Protein AF-A0AAP6HII6-F1 (afdb_monomer_lite)

Foldseek 3Di:
DQALVNLCVVVVPDLQNVCVVVVHPGSVCLVPDPCVVVSSVVSVVVVVVVVVVVVPD

Sequence (57 aa):
MKNIKQIKKELGLKDAVIAEIFGYKKATSYTTSSAKPRIERGIEELYRRIKQTEGKK

Organism: Riemerella anatipestifer (NCBI:txid34085)

Secondary structure (DSSP, 8-state):
---HHHHHHHTT--HHHHHHHTT-SSHHHHHT-TTHHHHHHHHHHHHHHHHHHHTT-

Structure (mmCIF, N/CA/C/O backbone):
data_AF-A0AAP6HII6-F1
#
_entry.id   AF-A0AAP6HII6-F1
#
loop_
_atom_site.group_PDB
_atom_site.id
_atom_site.type_symbol
_atom_site.label_atom_id
_atom_site.label_alt_id
_atom_site.label_comp_id
_atom_site.label_asym_id
_atom_site.label_entity_id
_atom_site.label_seq_id
_atom_site.pdbx_PDB_ins_code
_atom_site.Cartn_x
_atom_site.Cartn_y
_atom_site.Cartn_z
_atom_site.occupancy
_atom_site.B_iso_or_equiv
_atom_site.auth_seq_id
_atom_site.auth_comp_id
_atom_site.auth_asym_id
_atom_site.auth_atom_id
_atom_site.pdbx_PDB_model_num
ATOM 1 N N . MET A 1 1 ? 0.804 11.846 13.004 1.00 51.97 1 MET A N 1
ATOM 2 C CA . MET A 1 1 ? 0.380 11.430 11.646 1.00 51.97 1 MET A CA 1
ATOM 3 C C . MET A 1 1 ? 0.895 10.021 11.401 1.00 51.97 1 MET A C 1
ATOM 5 O O . MET A 1 1 ? 2.082 9.806 11.618 1.00 51.97 1 MET A O 1
ATOM 9 N N . LYS A 1 2 ? 0.036 9.053 11.045 1.00 60.78 2 LYS A N 1
ATOM 10 C CA . LYS A 1 2 ? 0.509 7.697 10.720 1.00 60.78 2 LYS A CA 1
ATOM 11 C C . LYS A 1 2 ? 1.201 7.743 9.363 1.00 60.78 2 LYS A C 1
ATOM 13 O O . LYS A 1 2 ? 0.607 8.197 8.398 1.00 60.78 2 LYS A O 1
ATOM 18 N N . ASN A 1 3 ? 2.448 7.295 9.317 1.00 76.19 3 ASN A N 1
ATOM 19 C CA . ASN A 1 3 ? 3.233 7.252 8.088 1.00 76.19 3 ASN A CA 1
ATOM 20 C C . ASN A 1 3 ? 2.705 6.129 7.169 1.00 76.19 3 ASN A C 1
ATOM 22 O O . ASN A 1 3 ? 2.204 5.122 7.679 1.00 76.19 3 ASN A O 1
ATOM 26 N N . ILE A 1 4 ? 2.873 6.226 5.844 1.00 79.12 4 ILE A N 1
ATOM 27 C CA . ILE A 1 4 ? 2.443 5.183 4.889 1.00 79.12 4 ILE A CA 1
ATOM 28 C C . ILE A 1 4 ? 2.938 3.780 5.275 1.00 79.12 4 ILE A C 1
ATOM 30 O O . ILE A 1 4 ? 2.219 2.800 5.109 1.00 79.12 4 ILE A O 1
ATOM 34 N N . LYS A 1 5 ? 4.128 3.668 5.882 1.00 80.62 5 LYS A N 1
ATOM 35 C CA . LYS A 1 5 ? 4.653 2.395 6.410 1.00 80.62 5 LYS A CA 1
ATOM 36 C C . LYS A 1 5 ? 3.756 1.782 7.492 1.00 80.62 5 LYS A C 1
ATOM 38 O O . LYS A 1 5 ? 3.577 0.569 7.524 1.00 80.62 5 LYS A O 1
ATOM 43 N N . GLN A 1 6 ? 3.191 2.606 8.374 1.00 83.19 6 GLN A N 1
ATOM 44 C CA . GLN A 1 6 ? 2.275 2.153 9.423 1.00 83.19 6 GLN A CA 1
ATOM 45 C C . GLN A 1 6 ? 0.916 1.773 8.838 1.00 83.19 6 GLN A C 1
ATOM 47 O O . GLN A 1 6 ? 0.371 0.745 9.222 1.00 83.19 6 GLN A O 1
ATOM 52 N N . ILE A 1 7 ? 0.409 2.553 7.878 1.00 83.12 7 ILE A N 1
ATOM 53 C CA . ILE A 1 7 ? -0.845 2.254 7.169 1.00 83.12 7 ILE A CA 1
ATOM 54 C C . ILE A 1 7 ? -0.721 0.926 6.413 1.00 83.12 7 ILE A C 1
ATOM 56 O O . ILE A 1 7 ? -1.576 0.058 6.548 1.00 83.12 7 ILE A O 1
ATOM 60 N N . LYS A 1 8 ? 0.393 0.721 5.699 1.00 83.62 8 LYS A N 1
ATOM 61 C CA . LYS A 1 8 ? 0.720 -0.543 5.029 1.00 83.62 8 LYS A CA 1
ATOM 62 C C . LYS A 1 8 ? 0.741 -1.719 6.003 1.00 83.62 8 LYS A C 1
ATOM 64 O O . LYS A 1 8 ? 0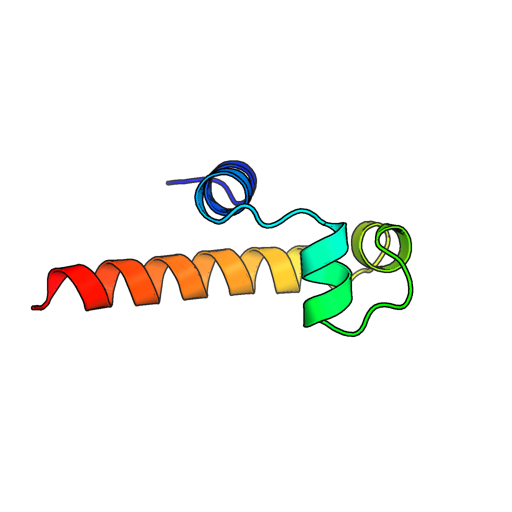.165 -2.760 5.712 1.00 83.62 8 LYS A O 1
ATOM 69 N N . LYS A 1 9 ? 1.367 -1.548 7.172 1.00 84.88 9 LYS A N 1
ATOM 70 C CA . LYS A 1 9 ? 1.435 -2.593 8.202 1.00 84.88 9 LYS A CA 1
ATOM 71 C C . LYS A 1 9 ? 0.062 -2.912 8.799 1.00 84.88 9 LYS A C 1
ATOM 73 O O . LYS A 1 9 ? -0.239 -4.080 8.998 1.00 84.88 9 LYS A O 1
ATOM 78 N N . GLU A 1 10 ? -0.757 -1.897 9.066 1.00 84.06 10 GLU A N 1
ATOM 79 C CA . GLU A 1 10 ? -2.095 -2.069 9.644 1.00 84.06 10 GLU A CA 1
ATOM 80 C C . GLU A 1 10 ? -3.070 -2.730 8.663 1.00 84.06 10 GLU A C 1
ATOM 82 O O . GLU A 1 10 ? -3.846 -3.591 9.057 1.00 84.06 10 GLU A O 1
ATOM 87 N N . LEU A 1 11 ? -2.993 -2.368 7.380 1.00 80.62 11 LEU A N 1
ATOM 88 C CA . LEU A 1 11 ? -3.832 -2.940 6.324 1.00 80.62 11 LEU A CA 1
ATOM 89 C C . LEU A 1 11 ? -3.271 -4.243 5.728 1.00 80.62 11 LEU A C 1
ATOM 91 O O . LEU A 1 11 ? -3.882 -4.812 4.830 1.00 80.62 11 LEU A O 1
ATOM 95 N N . GLY A 1 12 ? -2.084 -4.693 6.152 1.00 83.62 12 GLY A N 1
ATOM 96 C CA . GLY A 1 12 ? -1.403 -5.840 5.539 1.00 83.62 12 GLY A CA 1
ATOM 97 C C . GLY A 1 12 ? -0.981 -5.620 4.076 1.00 83.62 12 GLY A C 1
ATOM 98 O O . GLY A 1 12 ? -0.676 -6.579 3.367 1.00 83.62 12 GLY A O 1
ATOM 99 N N . LEU A 1 13 ? -0.933 -4.367 3.611 1.00 83.88 13 LEU A N 1
ATOM 100 C CA . LEU A 1 13 ? -0.563 -4.007 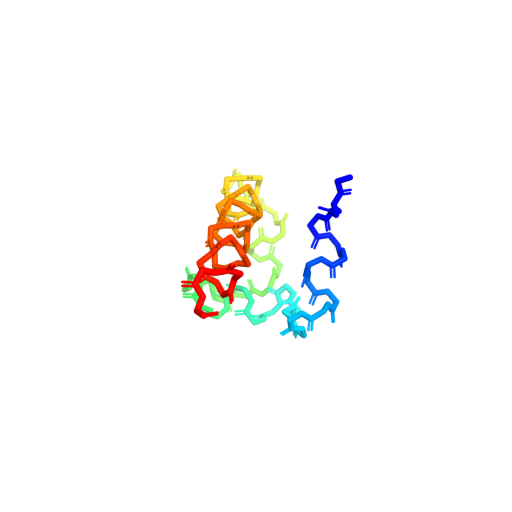2.243 1.0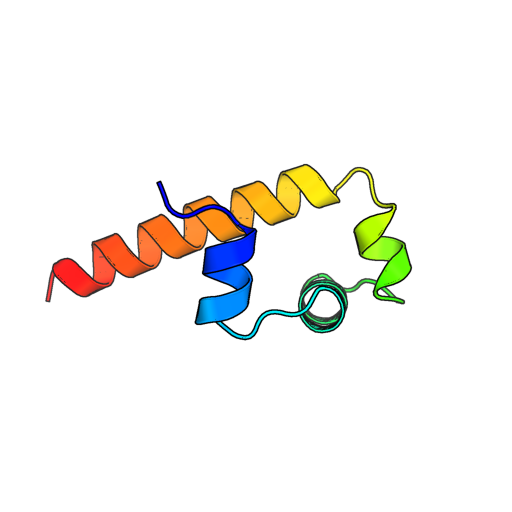0 83.88 13 LEU A CA 1
ATOM 101 C C . LEU A 1 13 ? 0.956 -4.088 2.056 1.00 83.88 13 LEU A C 1
ATOM 103 O O . LEU A 1 13 ? 1.704 -3.186 2.438 1.00 83.88 13 LEU A O 1
ATOM 107 N N . LYS A 1 14 ? 1.418 -5.166 1.421 1.00 85.75 14 LYS A N 1
ATOM 108 C CA . LYS A 1 14 ? 2.797 -5.281 0.922 1.00 85.75 14 LYS A CA 1
ATOM 109 C C . LYS A 1 14 ? 2.930 -4.581 -0.428 1.00 85.75 14 LYS A C 1
ATOM 111 O O . LYS A 1 14 ? 1.963 -4.487 -1.177 1.00 85.75 14 LYS A O 1
ATOM 116 N N . ASP A 1 15 ? 4.144 -4.171 -0.793 1.00 82.62 15 ASP A N 1
ATOM 117 C CA . ASP A 1 15 ? 4.401 -3.544 -2.099 1.00 82.62 15 ASP A CA 1
ATOM 118 C C . ASP A 1 15 ? 4.021 -4.459 -3.278 1.00 82.62 15 ASP A C 1
ATOM 120 O O . ASP A 1 15 ? 3.625 -3.965 -4.325 1.00 82.62 15 ASP A O 1
ATOM 124 N N . ALA A 1 16 ? 4.065 -5.785 -3.094 1.00 85.19 16 ALA A N 1
ATOM 125 C CA . ALA A 1 16 ? 3.566 -6.753 -4.073 1.00 85.19 16 ALA A CA 1
ATOM 126 C C . ALA A 1 16 ? 2.042 -6.687 -4.260 1.00 85.19 16 ALA A C 1
ATOM 128 O O . ALA A 1 16 ? 1.566 -6.722 -5.387 1.00 85.19 16 ALA A O 1
ATOM 129 N N . VAL A 1 17 ? 1.293 -6.530 -3.167 1.00 86.62 17 VAL A N 1
ATOM 130 C CA . VAL A 1 17 ? -0.172 -6.405 -3.198 1.00 86.62 17 VAL A CA 1
ATOM 131 C C . VAL A 1 17 ? -0.570 -5.065 -3.807 1.00 86.62 17 VAL A C 1
ATOM 133 O O . VAL A 1 17 ? -1.467 -4.996 -4.633 1.00 86.62 17 VAL A O 1
ATOM 136 N N . ILE A 1 18 ? 0.140 -3.991 -3.458 1.00 85.81 18 ILE A N 1
ATOM 137 C CA . ILE A 1 18 ? -0.062 -2.678 -4.081 1.00 85.81 18 ILE A CA 1
ATOM 138 C C . ILE A 1 18 ? 0.259 -2.758 -5.575 1.00 85.81 18 ILE A C 1
ATOM 140 O O . ILE A 1 18 ? -0.506 -2.269 -6.394 1.00 85.81 18 ILE A O 1
ATOM 144 N N . ALA A 1 19 ? 1.353 -3.413 -5.956 1.00 87.38 19 ALA A N 1
ATOM 145 C CA . ALA A 1 19 ? 1.664 -3.629 -7.360 1.00 87.38 19 ALA A CA 1
ATOM 146 C C . ALA A 1 19 ? 0.524 -4.359 -8.085 1.00 87.38 19 ALA A C 1
ATOM 148 O O . ALA A 1 19 ? 0.099 -3.892 -9.133 1.00 87.38 19 ALA A O 1
ATOM 149 N N . GLU A 1 20 ? -0.025 -5.423 -7.502 1.00 86.94 20 GLU A N 1
ATOM 150 C CA . GLU A 1 20 ? -1.152 -6.168 -8.072 1.00 86.94 20 GLU A CA 1
ATOM 151 C C . GLU A 1 20 ? -2.423 -5.312 -8.203 1.00 86.94 20 GLU A C 1
ATOM 153 O O . GLU A 1 20 ? -2.982 -5.211 -9.294 1.00 86.94 20 GLU A O 1
ATOM 158 N N . ILE A 1 21 ? -2.824 -4.609 -7.137 1.00 87.44 21 ILE A N 1
ATOM 159 C CA . ILE A 1 21 ? -4.012 -3.734 -7.116 1.00 87.44 21 ILE A CA 1
ATOM 160 C C . ILE A 1 21 ? -3.912 -2.627 -8.171 1.00 87.44 21 ILE A C 1
ATOM 162 O O . ILE A 1 21 ? -4.900 -2.282 -8.816 1.00 87.44 21 ILE A O 1
ATOM 166 N N . PHE A 1 22 ? -2.720 -2.057 -8.344 1.00 85.12 22 PHE A N 1
ATOM 167 C CA . PHE A 1 22 ? -2.480 -0.965 -9.286 1.00 85.12 22 PHE A CA 1
ATOM 168 C C . PHE A 1 22 ? -2.031 -1.455 -10.677 1.00 85.12 22 PHE A C 1
ATOM 170 O O . PHE A 1 22 ? -1.638 -0.639 -11.510 1.00 85.12 22 PHE A O 1
ATOM 177 N N . GLY A 1 23 ? -2.093 -2.764 -10.952 1.00 85.81 23 GLY A N 1
ATOM 178 C CA . GLY A 1 23 ? -1.842 -3.335 -12.281 1.00 85.81 23 GLY A CA 1
ATOM 179 C C . GLY A 1 23 ? -0.371 -3.374 -12.711 1.00 85.81 23 GLY A C 1
ATOM 180 O O . GLY A 1 23 ? -0.063 -3.483 -13.899 1.00 85.81 23 GLY A O 1
ATOM 181 N N . TYR A 1 24 ? 0.567 -3.288 -11.772 1.00 86.19 24 TYR A N 1
ATOM 182 C CA . TYR A 1 24 ? 1.988 -3.463 -12.047 1.00 86.19 24 TYR A CA 1
ATOM 183 C C . TYR A 1 24 ? 2.341 -4.939 -12.207 1.00 86.19 24 TYR A C 1
ATOM 185 O O . TYR A 1 24 ? 2.016 -5.786 -11.382 1.00 86.19 24 TYR A O 1
ATOM 193 N N . LYS A 1 25 ? 3.135 -5.230 -13.239 1.00 80.94 25 LYS A N 1
ATOM 194 C CA . LYS A 1 25 ? 3.576 -6.592 -13.571 1.00 80.94 25 LYS A CA 1
ATOM 195 C C 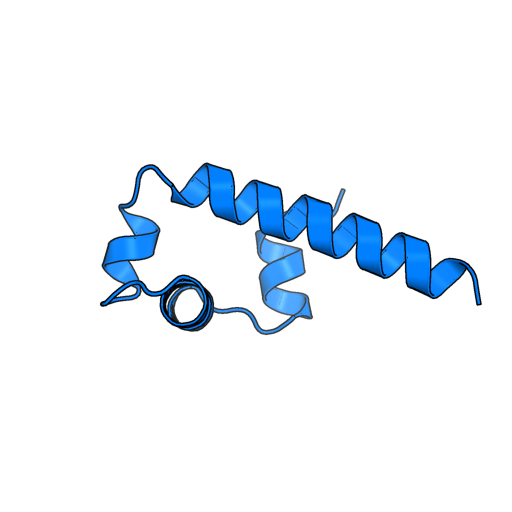. LYS A 1 25 ? 4.458 -7.237 -12.492 1.00 80.94 25 LYS A C 1
ATOM 197 O O . LYS A 1 25 ? 4.539 -8.457 -12.410 1.00 80.94 25 LYS A O 1
ATOM 202 N N . LYS A 1 26 ? 5.182 -6.424 -11.714 1.00 85.00 26 LYS A N 1
ATOM 203 C CA . LYS A 1 26 ? 6.088 -6.855 -10.639 1.00 85.00 26 LYS A CA 1
ATOM 204 C C . LYS A 1 26 ? 6.088 -5.828 -9.511 1.00 85.00 26 LYS A C 1
ATOM 206 O O . LYS A 1 26 ? 6.002 -4.628 -9.766 1.00 85.00 26 LYS A O 1
ATOM 211 N N . ALA A 1 27 ? 6.314 -6.292 -8.281 1.00 85.25 27 ALA A N 1
ATOM 212 C CA . ALA A 1 27 ? 6.499 -5.426 -7.112 1.00 85.25 27 ALA A CA 1
ATOM 213 C C . ALA A 1 27 ? 7.623 -4.396 -7.318 1.00 85.25 27 ALA A C 1
ATOM 215 O O . ALA A 1 27 ? 7.494 -3.233 -6.944 1.00 85.25 27 ALA A O 1
ATOM 216 N N . THR A 1 28 ? 8.709 -4.805 -7.977 1.00 83.38 28 THR A N 1
ATOM 217 C CA . THR A 1 28 ? 9.840 -3.925 -8.293 1.00 83.38 28 THR A CA 1
ATOM 218 C C . THR A 1 28 ? 9.469 -2.816 -9.272 1.00 83.38 28 THR A C 1
ATOM 220 O O . THR A 1 28 ? 9.948 -1.698 -9.133 1.00 83.38 28 THR A O 1
ATOM 223 N N . SER A 1 29 ? 8.568 -3.083 -10.222 1.00 82.75 29 SER A N 1
ATOM 224 C CA . SER A 1 29 ? 8.082 -2.058 -11.149 1.00 82.75 29 SER A CA 1
ATOM 225 C C . SER A 1 29 ? 7.324 -0.954 -10.423 1.00 82.75 29 SER A C 1
ATOM 227 O O . SER A 1 29 ? 7.433 0.196 -10.825 1.00 82.75 29 SER A O 1
ATOM 229 N N . TYR A 1 30 ? 6.606 -1.280 -9.344 1.00 82.75 30 TYR A N 1
ATOM 230 C CA . TYR A 1 30 ? 6.005 -0.277 -8.468 1.00 82.75 30 TYR A CA 1
ATOM 231 C C . TYR A 1 30 ? 7.078 0.498 -7.689 1.00 82.75 30 TYR A C 1
ATOM 233 O O . TYR A 1 30 ? 7.036 1.727 -7.652 1.00 82.75 30 TYR A O 1
ATOM 241 N N . THR A 1 31 ? 8.069 -0.182 -7.099 1.00 80.00 31 THR A N 1
ATOM 242 C CA . THR A 1 31 ? 9.066 0.491 -6.248 1.00 80.00 31 THR A CA 1
ATOM 243 C C . THR A 1 31 ? 9.975 1.451 -7.009 1.00 80.00 31 THR A C 1
ATOM 245 O O . THR A 1 31 ? 10.371 2.466 -6.433 1.00 80.00 31 THR A O 1
ATOM 248 N N . THR A 1 32 ? 10.274 1.161 -8.277 1.00 86.00 32 THR A N 1
ATOM 249 C CA . THR A 1 32 ? 11.057 2.027 -9.171 1.00 86.00 32 THR A CA 1
ATOM 250 C C . THR A 1 32 ? 10.190 2.995 -9.978 1.00 86.00 32 THR A C 1
ATOM 252 O O . THR A 1 32 ? 10.721 3.787 -10.753 1.00 86.00 32 THR A O 1
ATOM 255 N N . SER A 1 33 ? 8.861 2.935 -9.845 1.00 83.31 33 SER A N 1
ATOM 256 C CA . SER A 1 33 ? 7.966 3.815 -10.593 1.00 83.31 33 SER A CA 1
ATOM 257 C C . SER A 1 33 ? 7.982 5.229 -10.024 1.00 83.31 33 SER A C 1
ATOM 259 O O . SER A 1 33 ? 7.861 5.440 -8.817 1.00 83.31 33 SER A O 1
ATOM 261 N N 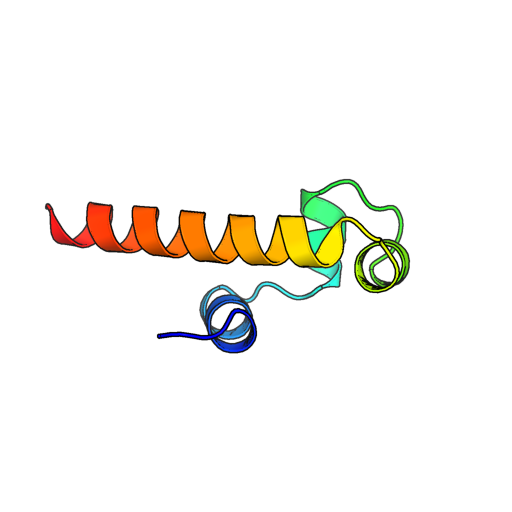. SER A 1 34 ? 7.980 6.219 -10.912 1.00 86.38 34 SER A N 1
ATOM 262 C CA . SER A 1 34 ? 7.715 7.622 -10.573 1.00 86.38 34 SER A CA 1
ATOM 263 C C . SER A 1 34 ? 6.308 7.849 -9.998 1.00 86.38 34 SER A C 1
ATOM 265 O O . SER A 1 34 ? 6.055 8.868 -9.355 1.00 86.38 34 SER A O 1
ATOM 267 N N . ALA A 1 35 ? 5.389 6.897 -10.187 1.00 85.75 35 ALA A N 1
ATOM 268 C CA . ALA A 1 35 ? 4.050 6.933 -9.610 1.00 85.75 35 ALA A CA 1
ATOM 269 C C . ALA A 1 35 ? 3.997 6.472 -8.143 1.00 85.75 35 ALA A C 1
ATOM 271 O O . ALA A 1 35 ? 3.016 6.780 -7.469 1.00 85.75 35 ALA A O 1
ATOM 272 N N . LYS A 1 36 ? 5.044 5.821 -7.612 1.00 86.38 36 LYS A N 1
ATOM 273 C CA . LYS A 1 36 ? 5.121 5.398 -6.204 1.00 86.38 36 LYS A CA 1
ATOM 274 C C . LYS A 1 36 ? 4.711 6.496 -5.210 1.00 86.38 36 LYS A C 1
ATOM 276 O O . LYS A 1 36 ? 3.762 6.264 -4.467 1.00 86.38 36 LYS A O 1
ATOM 281 N N . PRO A 1 37 ? 5.325 7.698 -5.203 1.00 88.00 37 PRO A N 1
ATOM 282 C CA . PRO A 1 37 ? 4.949 8.742 -4.249 1.00 88.00 37 PRO A CA 1
ATOM 283 C C . PRO A 1 37 ? 3.492 9.210 -4.408 1.00 88.00 37 PRO A C 1
ATOM 285 O O . PRO A 1 37 ? 2.856 9.586 -3.426 1.00 88.00 37 PRO A O 1
ATOM 288 N N . ARG A 1 38 ? 2.934 9.164 -5.627 1.00 89.19 38 ARG A N 1
ATOM 289 C CA . ARG A 1 38 ? 1.533 9.536 -5.895 1.00 89.19 38 ARG A CA 1
ATOM 290 C C . ARG A 1 38 ? 0.569 8.491 -5.335 1.00 89.19 38 ARG A C 1
ATOM 292 O O . ARG A 1 38 ? -0.422 8.853 -4.710 1.00 89.19 38 ARG A O 1
ATOM 299 N N . ILE A 1 39 ? 0.893 7.213 -5.520 1.00 87.62 39 ILE A N 1
ATOM 300 C CA . ILE A 1 39 ? 0.120 6.081 -5.002 1.00 87.62 39 ILE A CA 1
ATOM 301 C C . ILE A 1 39 ? 0.174 6.052 -3.473 1.00 87.62 39 ILE A C 1
ATOM 303 O O . ILE A 1 39 ? -0.866 5.948 -2.832 1.00 87.62 39 ILE A O 1
ATOM 307 N N . GLU A 1 40 ? 1.357 6.216 -2.875 1.00 86.94 40 GLU A N 1
ATOM 308 C CA . GLU A 1 40 ? 1.518 6.254 -1.415 1.00 86.94 40 GLU A CA 1
ATOM 309 C C . GLU A 1 40 ? 0.709 7.392 -0.787 1.00 86.94 40 GLU A C 1
ATOM 311 O O . GLU A 1 40 ? -0.006 7.169 0.190 1.00 86.94 40 GLU A O 1
ATOM 316 N N . ARG A 1 41 ? 0.733 8.582 -1.399 1.00 88.88 41 ARG A N 1
ATOM 317 C CA . ARG A 1 41 ? -0.103 9.709 -0.973 1.00 88.88 41 ARG A CA 1
ATOM 318 C C . ARG A 1 41 ? -1.598 9.416 -1.130 1.00 88.88 41 ARG A C 1
ATOM 320 O O . ARG A 1 41 ? -2.375 9.741 -0.239 1.00 88.88 41 ARG A O 1
ATOM 327 N N . GLY A 1 42 ? -2.005 8.783 -2.230 1.00 88.25 42 GLY A N 1
ATOM 328 C CA . GLY A 1 42 ? -3.395 8.376 -2.448 1.00 88.25 42 GLY A CA 1
ATOM 329 C C . GLY A 1 42 ? -3.894 7.390 -1.388 1.00 88.25 42 GLY A C 1
ATOM 330 O O . GLY A 1 42 ? -4.982 7.573 -0.849 1.00 88.25 42 GLY A O 1
ATOM 331 N N . ILE A 1 43 ? -3.079 6.389 -1.041 1.00 87.50 43 ILE A N 1
ATOM 332 C CA . ILE A 1 43 ? -3.390 5.403 0.006 1.00 87.50 43 ILE A CA 1
ATOM 333 C C . ILE A 1 43 ? -3.517 6.083 1.376 1.00 87.50 43 ILE A C 1
ATOM 335 O O . ILE A 1 43 ? -4.443 5.774 2.126 1.00 87.50 43 ILE A O 1
ATOM 339 N N . GLU A 1 44 ? -2.626 7.023 1.703 1.00 88.06 44 GLU A N 1
ATOM 340 C CA . GLU A 1 44 ? -2.685 7.783 2.958 1.00 88.06 44 GLU A CA 1
ATOM 341 C C . GLU A 1 44 ? -3.975 8.613 3.071 1.00 88.06 44 GLU A C 1
ATOM 343 O O . GLU A 1 44 ? -4.692 8.522 4.072 1.00 88.06 44 GLU A O 1
ATOM 348 N N . GLU A 1 45 ? -4.311 9.372 2.025 1.00 88.31 45 GLU A N 1
ATOM 349 C CA . GLU A 1 45 ? -5.527 10.190 1.976 1.00 88.31 45 GLU A CA 1
ATOM 350 C C . GLU A 1 45 ? -6.798 9.332 2.043 1.00 88.31 45 GLU A C 1
ATOM 352 O O . GLU A 1 45 ? -7.741 9.671 2.764 1.00 88.31 45 GLU A O 1
ATOM 357 N N . LEU A 1 46 ? -6.820 8.205 1.324 1.00 86.88 46 LEU A N 1
ATOM 358 C CA . LEU A 1 46 ? -7.945 7.275 1.318 1.00 86.88 46 LEU A CA 1
ATOM 359 C C . LEU A 1 46 ? -8.157 6.666 2.706 1.00 86.88 46 LEU A C 1
ATOM 361 O O . LEU A 1 46 ? -9.273 6.688 3.224 1.00 86.88 46 LEU A O 1
ATOM 365 N N . TYR A 1 47 ? -7.083 6.193 3.342 1.00 86.69 47 TYR A N 1
ATOM 366 C CA . TYR A 1 47 ? -7.136 5.655 4.699 1.00 86.69 47 TYR A CA 1
ATOM 367 C C . TYR A 1 47 ? -7.634 6.707 5.700 1.00 86.69 47 TYR A C 1
ATOM 369 O O . TYR A 1 47 ? -8.491 6.402 6.533 1.00 86.69 47 TYR A O 1
ATOM 377 N N . ARG A 1 48 ? -7.176 7.965 5.587 1.00 85.25 48 ARG A N 1
ATOM 378 C CA . ARG A 1 48 ? -7.679 9.071 6.418 1.00 85.25 48 ARG A CA 1
ATOM 379 C C . ARG A 1 48 ? -9.185 9.268 6.240 1.00 85.25 48 ARG A C 1
ATOM 381 O O . ARG A 1 48 ? -9.896 9.388 7.234 1.00 85.25 48 ARG A O 1
ATOM 388 N N . ARG A 1 49 ? -9.673 9.273 4.997 1.00 86.06 49 ARG A N 1
ATOM 389 C CA . ARG A 1 49 ? -11.101 9.437 4.673 1.00 86.06 49 ARG A CA 1
ATOM 390 C C . ARG A 1 49 ? -11.956 8.293 5.213 1.00 86.06 49 ARG A C 1
ATOM 392 O O . ARG A 1 49 ? -13.009 8.551 5.791 1.00 86.06 49 ARG A O 1
ATOM 399 N N . ILE A 1 50 ? -11.493 7.051 5.066 1.00 86.00 50 ILE A N 1
ATOM 400 C CA . ILE A 1 50 ? -12.189 5.864 5.579 1.00 86.00 50 ILE A CA 1
ATOM 401 C C . ILE A 1 50 ? -12.276 5.931 7.107 1.00 86.00 50 ILE A C 1
ATOM 403 O O . ILE A 1 50 ? -13.368 5.840 7.656 1.00 86.00 50 ILE A O 1
ATOM 407 N N . LYS A 1 51 ? -11.162 6.195 7.804 1.00 82.19 51 LYS A N 1
ATOM 408 C CA . LYS A 1 51 ? -11.159 6.318 9.273 1.00 82.19 51 LYS A CA 1
ATOM 409 C C . LYS A 1 51 ? -12.009 7.484 9.786 1.00 82.19 51 LYS A C 1
ATOM 411 O O . LYS A 1 51 ? -12.655 7.346 10.817 1.00 82.19 51 LYS A O 1
ATOM 416 N N . GLN A 1 52 ? -12.043 8.612 9.074 1.00 79.38 52 GLN A N 1
ATOM 417 C CA 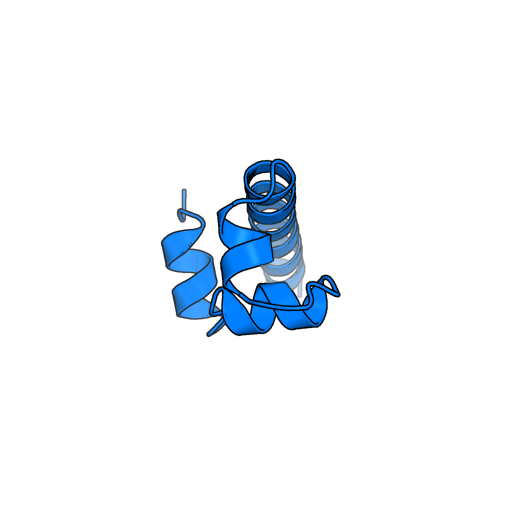. GLN A 1 52 ? -12.950 9.720 9.401 1.00 79.38 52 GLN A CA 1
ATOM 418 C C . GLN A 1 52 ? -14.427 9.364 9.187 1.00 79.38 52 GLN A C 1
ATOM 420 O O . GLN A 1 52 ? -15.284 9.896 9.885 1.00 79.38 52 GLN A O 1
ATOM 425 N N . THR A 1 53 ? -14.724 8.477 8.236 1.00 71.81 53 THR A N 1
ATOM 426 C CA . THR A 1 53 ? -16.090 8.018 7.948 1.00 71.81 53 THR A CA 1
ATOM 427 C C . THR A 1 53 ? -16.561 6.982 8.973 1.00 71.81 53 THR A C 1
ATOM 429 O O . THR A 1 53 ? -17.702 7.043 9.415 1.00 71.81 53 THR A O 1
ATOM 432 N N . GLU A 1 54 ? -15.675 6.094 9.429 1.00 62.94 54 GLU A N 1
ATOM 433 C CA . GLU A 1 54 ? -15.964 5.094 10.473 1.00 62.94 54 GLU A CA 1
ATOM 434 C C . GLU A 1 54 ? -16.252 5.726 11.848 1.00 62.94 54 GLU A C 1
ATOM 436 O O . GLU A 1 54 ? -16.981 5.152 12.648 1.00 62.94 54 GLU A O 1
ATOM 441 N N . GLY A 1 55 ? -15.727 6.926 12.120 1.00 56.50 55 GLY A N 1
ATOM 442 C CA . GLY A 1 55 ? -16.013 7.689 13.344 1.00 56.50 55 GLY A CA 1
ATOM 443 C C . GLY A 1 55 ? -17.315 8.502 13.314 1.00 56.50 55 GLY A C 1
ATOM 444 O O . GLY A 1 55 ? -17.560 9.270 14.240 1.00 56.50 55 GLY A O 1
ATOM 445 N N . LYS A 1 56 ? -18.119 8.390 12.248 1.00 51.56 56 LYS A N 1
ATOM 446 C CA . LYS A 1 56 ? -19.410 9.085 12.082 1.00 51.56 56 LYS A CA 1
ATOM 447 C C . LYS A 1 56 ? -20.624 8.151 12.169 1.00 51.56 56 LYS A C 1
ATOM 449 O O . LYS A 1 56 ? -21.696 8.520 11.691 1.00 51.56 56 LYS A O 1
ATOM 454 N N . LYS A 1 57 ? -20.456 6.956 12.730 1.00 43.56 57 LYS A N 1
ATOM 455 C CA . LYS A 1 57 ? -21.546 5.997 12.904 1.00 43.56 57 LYS A CA 1
ATOM 456 C C . LYS A 1 57 ? -22.069 5.995 14.330 1.00 43.56 57 LYS A C 1
ATOM 458 O O . LYS A 1 57 ? -21.223 6.046 15.249 1.00 43.56 57 LYS A O 1
#

Radius of gyration: 12.23 Å; chains: 1; bounding box: 33×18×27 Å

pLDDT: mean 81.4, std 9.95, range [43.56, 89.19]